Protein AF-A0A7J6LKM2-F1 (afdb_monomer_lite)

Sequence (154 aa):
MSSSTIALQKDCAPTVEGSVKYAPLEIDLESGQGTPPQEVVLRGKEHPDNLNYRSVFELGQVTIRVPAPPLMAVAEAYGFIPWIVPATLTILMLTTRRAVYTYACAILLVTSFLNEAVFKRFFGQPRPPQSACEGPGMPSGHCITSGVLCNMGN

Structure (mmCIF, N/CA/C/O backbone):
data_AF-A0A7J6LKM2-F1
#
_entry.id   AF-A0A7J6LKM2-F1
#
loop_
_atom_site.group_PDB
_atom_site.id
_atom_site.type_symbol
_atom_site.label_atom_id
_atom_site.label_alt_id
_atom_site.label_comp_id
_atom_site.label_asym_id
_atom_site.label_entity_id
_atom_site.label_seq_id
_atom_site.pdbx_PDB_ins_code
_atom_site.Cartn_x
_atom_site.Cartn_y
_atom_site.Cartn_z
_atom_site.occupancy
_atom_site.B_iso_or_equiv
_atom_site.auth_seq_id
_atom_site.auth_comp_id
_atom_site.auth_asym_id
_atom_site.auth_atom_id
_atom_site.pdbx_PDB_model_num
ATOM 1 N N . MET A 1 1 ? 38.018 49.937 -24.143 1.00 41.59 1 MET A N 1
ATOM 2 C CA . MET A 1 1 ? 36.774 49.358 -23.591 1.00 41.59 1 MET A CA 1
ATOM 3 C C . MET A 1 1 ? 36.608 47.977 -24.204 1.00 41.59 1 MET A C 1
ATOM 5 O O . MET A 1 1 ? 36.181 47.880 -25.343 1.00 41.59 1 MET A O 1
ATOM 9 N N . SER A 1 2 ? 37.083 46.940 -23.510 1.00 39.34 2 SER A N 1
ATOM 10 C CA . SER A 1 2 ? 37.068 45.552 -23.988 1.00 39.34 2 SER A CA 1
ATOM 11 C C . SER A 1 2 ? 35.959 44.808 -23.246 1.00 39.34 2 SER A C 1
ATOM 13 O O . SER A 1 2 ? 35.995 44.750 -22.019 1.00 39.34 2 SER A O 1
ATOM 15 N N . SER A 1 3 ? 34.942 44.336 -23.972 1.00 44.41 3 SER A N 1
ATOM 16 C CA . SER A 1 3 ? 33.818 43.574 -23.415 1.00 44.41 3 SER A CA 1
ATOM 17 C C . SER A 1 3 ? 34.179 42.095 -23.344 1.00 44.41 3 SER A C 1
ATOM 19 O O . SER A 1 3 ? 34.294 41.431 -24.372 1.00 44.41 3 SER A O 1
ATOM 21 N N . SER A 1 4 ? 34.330 41.577 -22.128 1.00 46.22 4 SER A N 1
ATOM 22 C CA . SER A 1 4 ? 34.51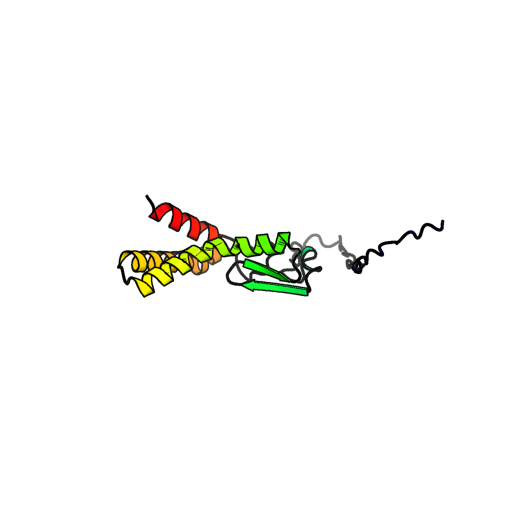6 40.150 -21.863 1.00 46.22 4 SER A CA 1
ATOM 23 C C . SER A 1 4 ? 33.154 39.459 -21.786 1.00 46.22 4 SER A C 1
ATOM 25 O O . SER A 1 4 ? 32.372 39.716 -20.874 1.00 46.22 4 SER A O 1
ATOM 27 N N . THR A 1 5 ? 32.871 38.581 -22.749 1.00 48.00 5 THR A N 1
ATOM 28 C CA . THR A 1 5 ? 31.687 37.709 -22.758 1.00 48.00 5 THR A CA 1
ATOM 29 C C . THR A 1 5 ? 32.025 36.416 -22.017 1.00 48.00 5 THR A C 1
ATOM 31 O O . THR A 1 5 ? 32.937 35.698 -22.420 1.00 48.00 5 THR A O 1
ATOM 34 N N . ILE A 1 6 ? 31.311 36.126 -20.928 1.00 47.53 6 ILE A N 1
ATOM 35 C CA . ILE A 1 6 ? 31.437 34.882 -20.158 1.00 47.53 6 ILE A CA 1
ATOM 36 C C . ILE A 1 6 ? 30.478 33.855 -20.767 1.00 47.53 6 ILE A C 1
ATOM 38 O O . ILE A 1 6 ? 29.261 34.008 -20.678 1.00 47.53 6 ILE A O 1
ATOM 42 N N . ALA A 1 7 ? 31.024 32.815 -21.396 1.00 41.22 7 ALA A N 1
ATOM 43 C CA . ALA A 1 7 ? 30.254 31.665 -21.851 1.00 41.22 7 ALA A CA 1
ATOM 44 C C . ALA A 1 7 ? 30.024 30.706 -20.671 1.00 41.22 7 ALA A C 1
ATOM 46 O O . ALA A 1 7 ? 30.967 30.136 -20.124 1.00 41.22 7 ALA A O 1
ATOM 47 N N . LEU A 1 8 ? 28.761 30.542 -20.271 1.00 41.62 8 LEU A N 1
ATOM 48 C CA . LEU A 1 8 ? 28.322 29.512 -19.331 1.00 41.62 8 LEU A CA 1
ATOM 49 C C . LEU A 1 8 ? 28.361 28.149 -20.031 1.00 41.62 8 LEU A C 1
ATOM 51 O O . LEU A 1 8 ? 27.491 27.821 -20.838 1.00 41.62 8 LEU A O 1
ATOM 55 N N . GLN A 1 9 ? 29.391 27.369 -19.716 1.00 38.34 9 GLN A N 1
ATOM 56 C CA . GLN A 1 9 ? 29.530 25.977 -20.117 1.00 38.34 9 GLN A CA 1
ATOM 57 C C . GLN A 1 9 ? 28.502 25.144 -19.341 1.00 38.34 9 GLN A C 1
ATOM 59 O O . GLN A 1 9 ? 28.618 24.914 -18.140 1.00 38.34 9 GLN A O 1
ATOM 64 N N . LYS A 1 10 ? 27.421 24.783 -20.030 1.00 44.44 10 LYS A N 1
ATOM 65 C CA . LYS A 1 10 ? 26.344 23.942 -19.516 1.00 44.44 10 LYS A CA 1
ATOM 66 C C . LYS A 1 10 ? 26.807 22.495 -19.674 1.00 44.44 10 LYS A C 1
ATOM 68 O O . LYS A 1 10 ? 26.688 21.940 -20.764 1.00 44.44 10 LYS A O 1
ATOM 73 N N . ASP A 1 11 ? 27.373 21.921 -18.617 1.00 35.91 11 ASP A N 1
ATOM 74 C CA . ASP A 1 11 ? 27.759 20.511 -18.598 1.00 35.91 11 ASP A CA 1
ATOM 75 C C . ASP A 1 11 ? 26.504 19.648 -18.782 1.00 35.91 11 ASP A C 1
ATOM 77 O O . ASP A 1 11 ? 25.663 19.493 -17.893 1.00 35.91 11 ASP A O 1
ATOM 81 N N . CYS A 1 12 ? 26.342 19.161 -20.010 1.00 40.12 12 CYS A N 1
ATOM 82 C CA . CYS A 1 12 ? 25.330 18.197 -20.390 1.00 40.12 12 CYS A CA 1
ATOM 83 C C . CYS A 1 12 ? 25.705 16.865 -19.735 1.00 40.12 12 CYS A C 1
ATOM 85 O O . CYS A 1 12 ? 26.820 16.374 -19.912 1.00 40.12 12 CYS A O 1
ATOM 87 N N . ALA A 1 13 ? 24.779 16.298 -18.962 1.00 44.28 13 ALA A N 1
ATOM 88 C CA . ALA A 1 13 ? 24.904 14.940 -18.456 1.00 44.28 13 ALA A CA 1
ATOM 89 C C . ALA A 1 13 ? 25.209 13.977 -19.622 1.00 44.28 13 ALA A C 1
ATOM 91 O O . ALA A 1 13 ? 24.689 14.185 -20.721 1.00 44.28 13 ALA A O 1
ATOM 92 N N . PRO A 1 14 ? 26.031 12.935 -19.414 1.00 40.12 14 PRO A N 1
ATOM 93 C CA . PRO A 1 14 ? 26.341 11.985 -20.468 1.00 40.12 14 PRO A CA 1
ATOM 94 C C . PRO A 1 14 ? 25.057 11.273 -20.899 1.00 40.12 14 PRO A C 1
ATOM 96 O O . PRO A 1 14 ? 24.496 10.468 -20.154 1.00 40.12 14 PRO A O 1
ATOM 99 N N . THR A 1 15 ? 24.592 11.576 -22.110 1.00 40.78 15 THR A N 1
ATOM 100 C CA . THR A 1 15 ? 23.626 10.754 -22.834 1.00 40.78 15 THR A CA 1
ATOM 101 C C . THR A 1 15 ? 24.290 9.402 -23.055 1.00 40.78 15 THR A C 1
ATOM 103 O O . THR A 1 15 ? 25.153 9.251 -23.917 1.00 40.78 15 THR A O 1
ATOM 106 N N . VAL A 1 16 ? 23.953 8.423 -22.218 1.00 46.09 16 VAL A N 1
ATOM 107 C CA . VAL A 1 16 ? 24.344 7.033 -22.433 1.00 46.09 16 VAL A CA 1
ATOM 108 C C . VAL A 1 16 ? 23.541 6.551 -23.638 1.00 46.09 16 VAL A C 1
ATOM 110 O O . VAL A 1 16 ? 22.401 6.116 -23.500 1.00 46.09 16 VAL A O 1
ATOM 113 N N . GLU A 1 17 ? 24.122 6.662 -24.835 1.00 39.09 17 GLU A N 1
ATOM 114 C CA . GLU A 1 17 ? 23.659 5.975 -26.046 1.00 39.09 17 GLU A CA 1
ATOM 115 C C . GLU A 1 17 ? 23.899 4.466 -25.888 1.00 39.09 17 GLU A C 1
ATOM 117 O O . GLU A 1 17 ? 24.733 3.841 -26.542 1.00 39.09 17 GLU A O 1
ATOM 122 N N . GLY A 1 18 ? 23.165 3.852 -24.963 1.00 44.25 18 GLY A N 1
ATOM 123 C CA . GLY A 1 18 ? 22.985 2.415 -24.936 1.00 44.25 18 GLY A CA 1
ATOM 124 C C . GLY A 1 18 ? 22.070 2.051 -26.093 1.00 44.25 18 GLY A C 1
ATOM 125 O O . GLY A 1 18 ? 20.855 2.006 -25.922 1.00 44.25 18 GLY A O 1
ATOM 126 N N . SER A 1 19 ? 22.637 1.822 -27.279 1.00 34.34 19 SER A N 1
ATOM 127 C CA . SER A 1 19 ? 21.911 1.125 -28.339 1.00 34.34 19 SER A CA 1
ATOM 128 C C . SER A 1 19 ? 21.496 -0.240 -27.788 1.00 34.34 19 SER A C 1
ATOM 130 O O . SER A 1 19 ? 22.308 -1.151 -27.617 1.00 34.34 19 SER A O 1
ATOM 132 N N . VAL A 1 20 ? 20.224 -0.361 -27.418 1.00 44.72 20 VAL A N 1
ATOM 133 C CA . VAL A 1 20 ? 19.628 -1.651 -27.099 1.00 44.72 20 VAL A CA 1
ATOM 134 C C . VAL A 1 20 ? 19.656 -2.427 -28.408 1.00 44.72 20 VAL A C 1
ATOM 136 O O . VAL A 1 20 ? 18.876 -2.162 -29.322 1.00 44.72 20 VAL A O 1
ATOM 139 N N . LYS A 1 21 ? 20.618 -3.345 -28.535 1.00 32.28 21 LYS A N 1
ATOM 140 C CA . LYS A 1 21 ? 20.575 -4.387 -29.556 1.00 32.28 21 LYS A CA 1
ATOM 141 C C . LYS A 1 21 ? 19.349 -5.231 -29.242 1.00 32.28 21 LYS A C 1
ATOM 143 O O . LYS A 1 21 ? 19.418 -6.145 -28.426 1.00 32.28 21 LYS A O 1
ATOM 148 N N . TYR A 1 22 ? 18.226 -4.899 -29.866 1.00 39.38 22 TYR A N 1
ATOM 149 C CA . TYR A 1 22 ? 17.135 -5.844 -30.007 1.00 39.38 22 TYR A CA 1
ATOM 150 C C . TYR A 1 22 ? 17.735 -7.049 -30.727 1.00 39.38 22 TYR A C 1
ATOM 152 O O . TYR A 1 22 ? 18.221 -6.916 -31.854 1.00 39.38 22 TYR A O 1
ATOM 160 N N . ALA A 1 23 ? 17.798 -8.197 -30.050 1.00 37.22 23 ALA A N 1
ATOM 161 C CA . ALA A 1 23 ? 18.030 -9.442 -30.758 1.00 37.22 23 ALA A CA 1
ATOM 162 C C . ALA A 1 23 ? 16.958 -9.502 -31.860 1.00 37.22 23 ALA A C 1
ATOM 164 O O . ALA A 1 23 ? 15.787 -9.252 -31.546 1.00 37.22 23 ALA A O 1
ATOM 165 N N . PRO A 1 24 ? 17.329 -9.710 -33.135 1.00 33.84 24 PRO A N 1
ATOM 166 C CA . PRO A 1 24 ? 16.337 -9.868 -34.181 1.00 33.84 24 PRO A CA 1
ATOM 167 C C . PRO A 1 24 ? 15.406 -10.993 -33.738 1.00 33.84 24 PRO A C 1
ATOM 169 O O . PRO A 1 24 ? 15.850 -12.100 -33.445 1.00 33.84 24 PRO A O 1
ATOM 172 N N . LEU A 1 25 ? 14.127 -10.658 -33.597 1.00 47.31 25 LEU A N 1
ATOM 173 C CA . LEU A 1 25 ? 13.071 -11.628 -33.378 1.00 47.31 25 LEU A CA 1
ATOM 174 C C . LEU A 1 25 ? 13.009 -12.433 -34.679 1.00 47.31 25 LEU A C 1
ATOM 176 O O . LEU A 1 25 ? 12.382 -12.008 -35.648 1.00 47.31 25 LEU A O 1
ATOM 180 N N . GLU A 1 26 ? 13.755 -13.535 -34.738 1.00 39.66 26 GLU A N 1
ATOM 181 C CA . GLU A 1 26 ? 13.579 -14.559 -35.760 1.00 39.66 26 GLU A CA 1
ATOM 182 C C . GLU A 1 26 ? 12.198 -15.163 -35.510 1.00 39.66 26 GLU A C 1
ATOM 184 O O . GLU A 1 26 ? 11.995 -16.037 -34.671 1.00 39.66 26 GLU A O 1
ATOM 189 N N . ILE A 1 27 ? 11.197 -14.568 -36.155 1.00 47.91 27 ILE A N 1
ATOM 190 C CA . ILE A 1 27 ? 9.851 -15.112 -36.199 1.00 47.91 27 ILE A CA 1
ATOM 191 C C . ILE A 1 27 ? 9.919 -16.253 -37.209 1.00 47.91 27 ILE A C 1
ATOM 193 O O . ILE A 1 27 ? 9.768 -16.034 -38.412 1.00 47.91 27 ILE A O 1
ATOM 197 N N . ASP A 1 28 ? 10.170 -17.464 -36.715 1.00 43.16 28 ASP A N 1
ATOM 198 C CA . ASP A 1 28 ? 9.989 -18.695 -37.480 1.00 43.16 28 ASP A CA 1
ATOM 199 C C . ASP A 1 28 ? 8.501 -18.831 -37.843 1.00 43.16 28 ASP A C 1
ATOM 201 O O . ASP A 1 28 ? 7.678 -19.356 -37.091 1.00 43.16 28 ASP A O 1
ATOM 205 N N . LEU A 1 29 ? 8.143 -18.311 -39.018 1.00 53.38 29 LEU A N 1
ATOM 206 C CA . LEU A 1 29 ? 6.788 -18.283 -39.580 1.00 53.38 29 LEU A CA 1
ATOM 207 C C . LEU A 1 29 ? 6.242 -19.673 -39.974 1.00 53.38 29 LEU A C 1
ATOM 209 O O . LEU A 1 29 ? 5.120 -19.758 -40.470 1.00 53.38 29 LEU A O 1
ATOM 213 N N . GLU A 1 30 ? 6.989 -20.760 -39.755 1.00 51.19 30 GLU A N 1
ATOM 214 C CA . GLU A 1 30 ? 6.678 -22.090 -40.308 1.00 51.19 30 GLU A CA 1
ATOM 215 C C . GLU A 1 30 ? 6.139 -23.140 -39.319 1.00 51.19 30 GLU A C 1
ATOM 217 O O . GLU A 1 30 ? 5.960 -24.293 -39.705 1.00 51.19 30 GLU A O 1
ATOM 222 N N . SER A 1 31 ? 5.781 -22.798 -38.076 1.00 47.50 31 SER A N 1
ATOM 223 C CA . SER A 1 31 ? 5.081 -23.764 -37.205 1.00 47.50 31 SER A CA 1
ATOM 224 C C . SER A 1 31 ? 3.696 -23.274 -36.783 1.00 47.50 31 SER A C 1
ATOM 226 O O . SER A 1 31 ? 3.507 -22.540 -35.815 1.00 47.50 31 SER A O 1
ATOM 228 N N . GLY A 1 32 ? 2.680 -23.724 -37.524 1.00 50.66 32 GLY A N 1
ATOM 229 C CA . GLY A 1 32 ? 1.251 -23.511 -37.259 1.00 50.66 32 GLY A CA 1
ATOM 230 C C . GLY A 1 32 ? 0.716 -24.214 -36.004 1.00 50.66 32 GLY A C 1
ATOM 231 O O . GLY A 1 32 ? -0.421 -24.679 -35.998 1.00 50.66 32 GLY A O 1
ATOM 232 N N . GLN A 1 33 ? 1.525 -24.321 -34.950 1.00 51.22 33 GLN A N 1
ATOM 233 C CA . GLN A 1 33 ? 1.128 -24.881 -33.661 1.00 51.22 33 GLN A CA 1
ATOM 234 C C . GLN A 1 33 ? 2.033 -24.370 -32.527 1.00 51.22 33 GLN A C 1
ATOM 236 O O . GLN A 1 33 ? 2.439 -25.115 -31.641 1.00 51.22 33 GLN A O 1
ATOM 241 N N . GLY A 1 34 ? 2.375 -23.081 -32.562 1.00 45.12 34 GLY A N 1
ATOM 242 C CA . GLY A 1 34 ? 3.079 -22.422 -31.470 1.00 45.12 34 GLY A CA 1
ATOM 243 C C . GLY A 1 34 ? 2.119 -22.113 -30.328 1.00 45.12 34 GLY A C 1
ATOM 244 O O . GLY A 1 34 ? 1.167 -21.349 -30.494 1.00 45.12 34 GLY A O 1
ATOM 245 N N . THR A 1 35 ? 2.382 -22.666 -29.144 1.00 54.41 35 THR A N 1
ATOM 246 C CA . THR A 1 35 ? 2.005 -22.005 -27.886 1.00 54.41 35 THR A CA 1
ATOM 247 C C . THR A 1 35 ? 2.285 -20.507 -28.018 1.00 54.41 35 THR A C 1
ATOM 249 O O . THR A 1 35 ? 3.353 -20.174 -28.543 1.00 54.41 35 THR A O 1
ATOM 252 N N . PRO A 1 36 ? 1.370 -19.613 -27.586 1.00 49.16 36 PRO A N 1
ATOM 253 C CA . PRO A 1 36 ? 1.591 -18.177 -27.705 1.00 49.16 36 PRO A CA 1
ATOM 254 C C . PRO A 1 36 ? 2.984 -17.868 -27.152 1.00 49.16 36 PRO A C 1
ATOM 256 O O . PRO A 1 36 ? 3.311 -18.411 -26.087 1.00 49.16 36 PRO A O 1
ATOM 259 N N . PRO A 1 37 ? 3.820 -17.102 -27.881 1.00 50.88 37 PRO A N 1
ATOM 260 C CA . PRO A 1 37 ? 5.162 -16.781 -27.424 1.00 50.88 37 PRO A CA 1
ATOM 261 C C . PRO A 1 37 ? 5.021 -16.280 -25.996 1.00 50.88 37 PRO A C 1
ATOM 263 O O . PRO A 1 37 ? 4.262 -15.341 -25.751 1.00 50.88 37 PRO A O 1
ATOM 266 N N . GLN A 1 38 ? 5.648 -16.979 -25.043 1.00 47.69 38 GLN A N 1
ATOM 267 C CA . GLN A 1 38 ? 5.711 -16.475 -23.683 1.00 47.69 38 GLN A CA 1
ATOM 268 C C . GLN A 1 38 ? 6.450 -15.151 -23.789 1.00 47.69 38 GLN A C 1
ATOM 270 O O . GLN A 1 38 ? 7.668 -15.123 -23.956 1.00 47.69 38 GLN A O 1
ATOM 275 N N . GLU A 1 39 ? 5.688 -14.063 -23.786 1.00 51.00 39 GLU A N 1
ATOM 276 C CA . GLU A 1 39 ? 6.217 -12.724 -23.669 1.00 51.00 39 GLU A CA 1
ATOM 277 C C . GLU A 1 39 ? 7.057 -12.748 -22.398 1.00 51.00 39 GLU A C 1
ATOM 279 O O . GLU A 1 39 ? 6.536 -12.941 -21.296 1.00 51.00 39 GLU A O 1
ATOM 284 N N . VAL A 1 40 ? 8.378 -12.684 -22.559 1.00 58.66 40 VAL A N 1
ATOM 285 C CA . VAL A 1 40 ? 9.288 -12.562 -21.430 1.00 58.66 40 VAL A CA 1
ATOM 286 C C . VAL A 1 40 ? 9.011 -11.178 -20.865 1.00 58.66 40 VAL A C 1
ATOM 288 O O . VAL A 1 40 ? 9.562 -10.180 -21.321 1.00 58.66 40 VAL A O 1
ATOM 291 N N . VAL A 1 41 ? 8.062 -11.110 -19.932 1.00 60.66 41 VAL A N 1
ATOM 292 C CA . VAL A 1 41 ? 7.689 -9.881 -19.243 1.00 60.66 41 VAL A CA 1
ATOM 293 C C . VAL A 1 41 ? 8.857 -9.525 -18.332 1.00 60.66 41 VAL A C 1
ATOM 295 O O . VAL A 1 41 ? 8.906 -9.937 -17.172 1.00 60.66 41 VAL A O 1
ATOM 298 N N . LEU A 1 42 ? 9.819 -8.791 -18.890 1.00 60.34 42 LEU A N 1
ATOM 299 C CA . LEU A 1 42 ? 10.953 -8.233 -18.165 1.00 60.34 42 LEU A CA 1
ATOM 300 C C . LEU A 1 42 ? 10.397 -7.335 -17.056 1.00 60.34 42 LEU A C 1
ATOM 302 O O . LEU A 1 42 ? 9.728 -6.333 -17.321 1.00 60.34 42 LEU A O 1
ATOM 306 N N . ARG A 1 43 ? 10.611 -7.734 -15.802 1.00 60.50 43 ARG A N 1
ATOM 307 C CA . ARG A 1 43 ? 10.059 -7.060 -14.622 1.00 60.50 43 ARG A CA 1
ATOM 308 C C . ARG A 1 43 ? 11.147 -6.296 -13.883 1.00 60.50 43 ARG A C 1
ATOM 310 O O . ARG A 1 43 ? 12.320 -6.664 -13.894 1.00 60.50 43 ARG A O 1
ATOM 317 N N . GLY A 1 44 ? 10.750 -5.227 -13.197 1.00 68.06 44 GLY A N 1
ATOM 318 C CA . GLY A 1 44 ? 11.671 -4.472 -12.350 1.00 68.06 44 GLY A CA 1
ATOM 319 C C . GLY A 1 44 ? 12.816 -3.861 -13.162 1.00 68.06 44 GLY A C 1
ATOM 320 O O . GLY A 1 44 ? 12.569 -3.144 -14.130 1.00 68.06 44 GLY A O 1
ATOM 321 N N . LYS A 1 45 ? 14.068 -4.115 -12.765 1.00 61.09 45 LYS A N 1
ATOM 322 C CA . LYS A 1 45 ? 15.259 -3.478 -13.362 1.00 61.09 45 LYS A CA 1
ATOM 323 C C . LYS A 1 45 ? 15.460 -3.814 -14.847 1.00 61.09 45 LYS A C 1
ATOM 325 O O . LYS A 1 45 ? 16.117 -3.060 -15.554 1.00 61.09 45 LYS A O 1
ATOM 330 N N . GLU A 1 46 ? 14.891 -4.923 -15.304 1.00 69.25 46 GLU A N 1
ATOM 331 C CA . GLU A 1 46 ? 15.030 -5.404 -16.680 1.00 69.25 46 GLU A CA 1
ATOM 332 C C . GLU A 1 46 ? 14.059 -4.717 -17.652 1.00 69.25 46 GLU A C 1
ATOM 334 O O . GLU A 1 46 ? 14.232 -4.812 -18.865 1.00 69.25 46 GLU A O 1
ATOM 339 N N . HIS A 1 47 ? 13.050 -4.001 -17.141 1.00 73.75 47 HIS A N 1
ATOM 340 C CA . HIS A 1 47 ? 12.095 -3.285 -17.983 1.00 73.75 47 HIS A CA 1
ATOM 341 C C . HIS A 1 47 ? 12.768 -2.091 -18.687 1.00 73.75 47 HIS A C 1
ATOM 343 O O . HIS A 1 47 ? 13.480 -1.338 -18.014 1.00 73.75 47 HIS A O 1
ATOM 349 N N . PRO A 1 48 ? 12.508 -1.833 -19.987 1.00 74.38 48 PRO A N 1
ATOM 350 C CA . PRO A 1 48 ? 13.129 -0.733 -20.736 1.00 74.38 48 PRO A CA 1
ATOM 351 C C . PRO A 1 48 ? 12.965 0.633 -20.053 1.00 74.38 48 PRO A C 1
ATOM 353 O O . PRO A 1 48 ? 13.928 1.389 -19.935 1.00 74.38 48 PRO A O 1
ATOM 356 N N . ASP A 1 49 ? 11.781 0.910 -19.498 1.00 75.44 49 ASP A N 1
ATOM 357 C CA . ASP A 1 49 ? 11.505 2.154 -18.757 1.00 75.44 49 ASP A CA 1
ATOM 358 C C . ASP A 1 49 ? 12.344 2.311 -17.474 1.00 75.44 49 ASP A C 1
ATOM 360 O O . ASP A 1 49 ? 12.506 3.421 -16.967 1.00 75.44 49 ASP A O 1
ATOM 364 N N . ASN A 1 50 ? 12.875 1.210 -16.931 1.00 75.19 50 ASN A N 1
ATOM 365 C CA . ASN A 1 50 ? 13.655 1.205 -15.699 1.00 75.19 50 ASN A CA 1
ATOM 366 C C . ASN A 1 50 ? 15.180 1.218 -15.936 1.00 75.19 50 ASN A C 1
ATOM 368 O O . ASN A 1 50 ? 15.939 1.333 -14.972 1.00 75.19 50 ASN A O 1
ATOM 372 N N . LEU A 1 51 ? 15.640 1.161 -17.193 1.00 71.31 51 LEU A N 1
ATOM 373 C CA . LEU A 1 51 ? 17.069 1.095 -17.542 1.00 71.31 51 LEU A CA 1
ATOM 374 C C . LEU A 1 51 ? 17.863 2.338 -17.115 1.00 71.31 51 LEU A C 1
ATOM 376 O O . LEU A 1 51 ? 19.062 2.249 -16.857 1.00 71.31 51 LEU A O 1
ATOM 380 N N . ASN A 1 52 ? 17.196 3.488 -16.994 1.00 79.19 52 ASN A N 1
ATOM 381 C CA . ASN A 1 52 ? 17.817 4.739 -16.548 1.00 79.19 52 ASN A CA 1
ATOM 382 C C . ASN A 1 52 ? 18.058 4.800 -15.028 1.00 79.19 52 ASN A C 1
ATOM 384 O O . ASN A 1 52 ? 18.685 5.745 -14.545 1.00 79.19 52 ASN A O 1
ATOM 388 N N . TYR A 1 53 ? 17.584 3.814 -14.260 1.00 78.12 53 TYR A N 1
ATOM 389 C CA . TYR A 1 53 ? 17.770 3.773 -12.812 1.00 78.12 53 TYR A CA 1
ATOM 390 C C . TYR A 1 53 ? 18.900 2.819 -12.424 1.00 78.12 53 TYR A C 1
ATOM 392 O O . TYR A 1 53 ? 18.979 1.667 -12.852 1.00 78.12 53 TYR A O 1
ATOM 400 N N . ARG A 1 54 ? 19.770 3.284 -11.526 1.00 82.75 54 ARG A N 1
ATOM 401 C CA . ARG A 1 54 ? 20.849 2.481 -10.939 1.00 82.75 54 ARG A CA 1
ATOM 402 C C . ARG A 1 54 ? 20.291 1.311 -10.130 1.00 82.75 54 ARG A C 1
ATOM 404 O O . ARG A 1 54 ? 20.827 0.199 -10.189 1.00 82.75 54 ARG A O 1
ATOM 411 N N . SER A 1 55 ? 19.237 1.566 -9.363 1.00 81.75 55 SER A N 1
ATOM 412 C CA . SER A 1 55 ? 18.573 0.576 -8.520 1.00 81.75 55 SER A CA 1
ATOM 413 C C . SER A 1 55 ? 17.082 0.861 -8.428 1.00 81.75 55 SER A C 1
ATOM 415 O O . SER A 1 55 ? 16.672 2.011 -8.273 1.00 81.75 55 SER A O 1
ATOM 417 N N . VAL A 1 56 ? 16.296 -0.208 -8.470 1.00 85.12 56 VAL A N 1
ATOM 418 C CA . VAL A 1 56 ? 14.853 -0.195 -8.253 1.00 85.12 56 VAL A CA 1
ATOM 419 C C . VAL A 1 56 ? 14.581 -1.205 -7.145 1.00 85.12 56 VAL A C 1
ATOM 421 O O . VAL A 1 56 ? 15.026 -2.346 -7.248 1.00 85.12 56 VAL A O 1
ATOM 424 N N . PHE A 1 57 ? 13.916 -0.783 -6.078 1.00 87.12 57 PHE A N 1
ATOM 425 C CA . PHE A 1 57 ? 13.536 -1.660 -4.972 1.00 87.12 57 PHE A CA 1
ATOM 426 C C . PHE A 1 57 ? 12.122 -1.333 -4.508 1.00 87.12 57 PHE A C 1
ATOM 428 O O . PHE A 1 57 ? 11.552 -0.306 -4.880 1.00 87.12 57 PHE A O 1
ATOM 435 N N . GLU A 1 58 ? 11.536 -2.216 -3.711 1.00 87.31 58 GLU A N 1
ATOM 436 C CA . GLU A 1 58 ? 10.226 -1.995 -3.116 1.00 87.31 58 GLU A CA 1
ATOM 437 C C . GLU A 1 58 ? 10.320 -1.801 -1.604 1.00 87.31 58 GLU A C 1
ATOM 439 O O . GLU A 1 58 ? 11.150 -2.404 -0.924 1.00 87.31 58 GLU A O 1
ATOM 444 N N . LEU A 1 59 ? 9.444 -0.950 -1.075 1.00 87.06 59 LEU A N 1
ATOM 445 C CA . LEU A 1 59 ? 9.215 -0.815 0.354 1.00 87.06 59 LEU A CA 1
ATOM 446 C C . LEU A 1 59 ? 7.707 -0.869 0.610 1.00 87.06 59 LEU A C 1
ATOM 448 O O . LEU A 1 59 ? 6.954 0.036 0.240 1.00 87.06 59 LEU A O 1
ATOM 452 N N . GLY A 1 60 ? 7.255 -1.968 1.217 1.00 82.88 60 GLY A N 1
ATOM 453 C CA . GLY A 1 60 ? 5.833 -2.245 1.419 1.00 82.88 60 GLY A CA 1
ATOM 454 C C . GLY A 1 60 ? 5.112 -2.514 0.095 1.00 82.88 60 GLY A C 1
ATOM 455 O O . GLY A 1 60 ? 5.123 -3.632 -0.399 1.00 82.88 60 GLY A O 1
ATOM 456 N N . GLN A 1 61 ? 4.453 -1.496 -0.468 1.00 82.31 61 GLN A N 1
ATOM 457 C CA . GLN A 1 61 ? 3.823 -1.564 -1.801 1.00 82.31 61 GLN A CA 1
ATOM 458 C C . GLN A 1 61 ? 4.237 -0.398 -2.714 1.00 82.31 61 GLN A C 1
ATOM 460 O O . GLN A 1 61 ? 3.635 -0.206 -3.772 1.00 82.31 61 GLN A O 1
ATOM 465 N N . VAL A 1 62 ? 5.242 0.385 -2.308 1.00 87.00 62 VAL A N 1
ATOM 466 C CA . VAL A 1 62 ? 5.764 1.520 -3.073 1.00 87.00 62 VAL A CA 1
ATOM 467 C C . VAL A 1 62 ? 7.070 1.099 -3.741 1.00 87.00 62 VAL A C 1
ATOM 469 O O . VAL A 1 62 ? 7.975 0.584 -3.088 1.00 87.00 62 VAL A O 1
ATOM 472 N N . THR A 1 63 ? 7.164 1.304 -5.053 1.00 88.56 63 THR A N 1
ATOM 473 C CA . THR A 1 63 ? 8.407 1.122 -5.812 1.00 88.56 63 THR A CA 1
ATOM 474 C C . THR A 1 63 ? 9.242 2.396 -5.710 1.00 88.56 63 THR A C 1
ATOM 476 O O . THR A 1 63 ? 8.751 3.465 -6.059 1.00 88.56 63 THR A O 1
ATOM 479 N N . ILE A 1 64 ? 10.488 2.269 -5.257 1.00 89.06 64 ILE A N 1
ATOM 480 C CA . ILE A 1 64 ? 11.452 3.365 -5.144 1.00 89.06 64 ILE A CA 1
ATOM 481 C C . ILE A 1 64 ? 12.490 3.218 -6.255 1.00 89.06 64 ILE A C 1
ATOM 483 O O . ILE A 1 64 ? 13.094 2.149 -6.419 1.00 89.06 64 ILE A O 1
ATOM 487 N N . ARG A 1 65 ? 12.711 4.294 -7.016 1.00 88.00 65 ARG A N 1
ATOM 488 C CA . ARG A 1 65 ? 13.670 4.324 -8.125 1.00 88.00 65 ARG A CA 1
ATOM 489 C C . ARG A 1 65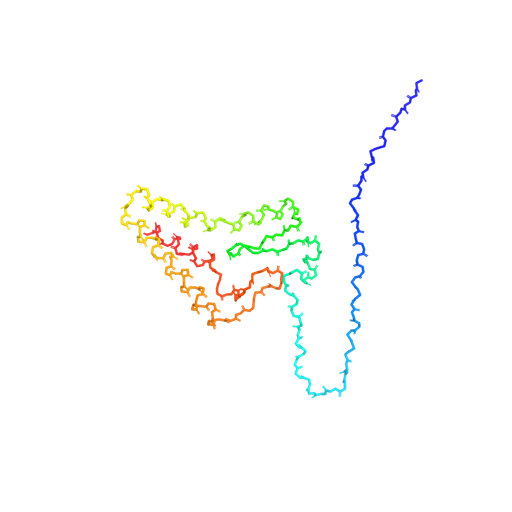 ? 14.821 5.269 -7.806 1.00 88.00 65 ARG A C 1
ATOM 491 O O . ARG A 1 65 ? 14.624 6.411 -7.408 1.00 88.00 65 ARG A O 1
ATOM 498 N N . VAL A 1 66 ? 16.057 4.815 -8.000 1.00 87.62 66 VAL A N 1
ATOM 499 C CA . VAL A 1 66 ? 17.255 5.621 -7.719 1.00 87.62 66 VAL A CA 1
ATOM 500 C C . VAL A 1 66 ? 18.206 5.580 -8.916 1.00 87.62 66 VAL A C 1
ATOM 502 O O . VAL A 1 66 ? 18.577 4.483 -9.332 1.00 87.62 66 VAL A O 1
ATOM 505 N N . PRO A 1 67 ? 18.671 6.728 -9.449 1.00 89.19 67 PRO A N 1
ATOM 506 C CA . PRO A 1 67 ? 18.290 8.097 -9.082 1.00 89.19 67 PRO A CA 1
ATOM 507 C C . PRO A 1 67 ? 16.950 8.515 -9.714 1.00 89.19 67 PRO A C 1
ATOM 509 O O . PRO A 1 67 ? 16.791 8.443 -10.929 1.00 89.19 67 PRO A O 1
ATOM 512 N N . ALA A 1 68 ? 15.995 8.989 -8.910 1.00 86.69 68 ALA A N 1
ATOM 513 C CA . ALA A 1 68 ? 14.755 9.575 -9.417 1.00 86.69 68 ALA A CA 1
ATOM 514 C C . ALA A 1 68 ? 14.918 11.084 -9.680 1.00 86.69 68 ALA A C 1
ATOM 516 O O . ALA A 1 68 ? 15.502 11.788 -8.849 1.00 86.69 68 ALA A O 1
ATOM 517 N N . PRO A 1 69 ? 14.375 11.623 -10.791 1.00 90.50 69 PRO A N 1
ATOM 518 C CA . PRO A 1 69 ? 14.228 13.068 -10.941 1.00 90.50 69 PRO A CA 1
ATOM 519 C C . PRO A 1 69 ? 13.317 13.619 -9.827 1.00 90.50 69 PRO A C 1
ATOM 521 O O . PRO A 1 69 ? 12.449 12.894 -9.334 1.00 90.50 69 PRO A O 1
ATOM 524 N N . PRO A 1 70 ? 13.452 14.902 -9.443 1.00 90.25 70 PRO A N 1
ATOM 525 C CA . PRO A 1 70 ? 12.790 15.456 -8.258 1.00 90.25 70 PRO A CA 1
ATOM 526 C C . PRO A 1 70 ? 11.264 15.28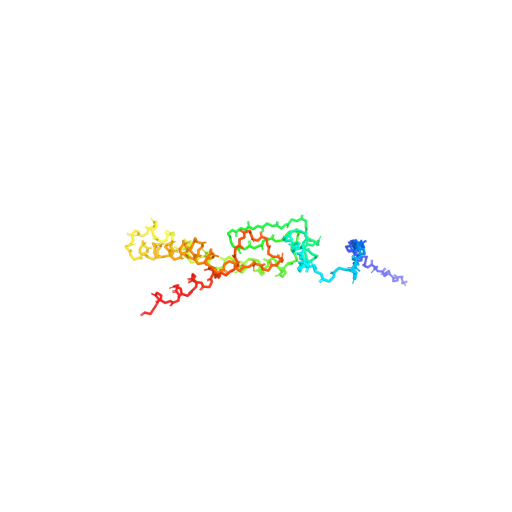8 -8.277 1.00 90.25 70 PRO A C 1
ATOM 528 O O . PRO A 1 70 ? 10.666 14.986 -7.250 1.00 90.25 70 PRO A O 1
ATOM 531 N N . LEU A 1 71 ? 10.633 15.401 -9.450 1.00 91.50 71 LEU A N 1
ATOM 532 C CA . LEU A 1 71 ? 9.192 15.186 -9.601 1.00 91.50 71 LEU A CA 1
ATOM 533 C C . LEU A 1 71 ? 8.775 13.732 -9.313 1.00 91.50 71 LEU A C 1
ATOM 535 O O . LEU A 1 71 ? 7.751 13.501 -8.674 1.00 91.50 71 LEU A O 1
ATOM 539 N N . MET A 1 72 ? 9.577 12.755 -9.749 1.00 86.88 72 MET A N 1
ATOM 540 C CA . MET A 1 72 ? 9.308 11.338 -9.486 1.00 86.88 72 MET A CA 1
ATOM 541 C C . MET A 1 72 ? 9.555 10.987 -8.023 1.00 86.88 72 MET A C 1
ATOM 543 O O . MET A 1 72 ? 8.749 10.274 -7.441 1.00 86.88 72 MET A O 1
ATOM 547 N N . ALA A 1 73 ? 10.596 11.545 -7.401 1.00 88.56 73 ALA A N 1
ATOM 548 C CA . ALA A 1 73 ? 10.847 11.351 -5.973 1.00 88.56 73 ALA A CA 1
ATOM 549 C C . ALA A 1 73 ? 9.666 11.843 -5.115 1.00 88.56 73 ALA A C 1
ATOM 551 O O . ALA A 1 73 ? 9.267 11.185 -4.156 1.00 88.56 73 ALA A O 1
ATOM 552 N N . VAL A 1 74 ? 9.060 12.974 -5.494 1.00 92.69 74 VAL A N 1
ATOM 553 C CA . VAL A 1 74 ? 7.841 13.478 -4.850 1.00 92.69 74 VAL A CA 1
ATOM 554 C C . VAL A 1 74 ? 6.673 12.510 -5.061 1.00 92.69 74 VAL A C 1
ATOM 556 O O . VAL A 1 74 ? 5.997 12.167 -4.095 1.00 92.69 74 VAL A O 1
ATOM 559 N N . ALA A 1 75 ? 6.455 12.018 -6.284 1.00 89.06 75 ALA A N 1
ATOM 560 C CA . ALA A 1 75 ? 5.405 11.035 -6.564 1.00 89.06 75 ALA A CA 1
ATOM 561 C C . ALA A 1 75 ? 5.585 9.724 -5.770 1.00 89.06 75 ALA A C 1
ATOM 563 O O . ALA A 1 75 ? 4.614 9.184 -5.239 1.00 89.06 75 ALA A O 1
ATOM 564 N N . GLU A 1 76 ? 6.821 9.242 -5.627 1.00 90.19 76 GLU A N 1
ATOM 565 C CA . GLU A 1 76 ? 7.156 8.083 -4.792 1.00 90.19 76 GLU A CA 1
ATOM 566 C C . GLU A 1 76 ? 6.862 8.361 -3.310 1.00 90.19 76 GLU A C 1
ATOM 568 O O . GLU A 1 76 ? 6.260 7.523 -2.637 1.00 90.19 76 GLU A O 1
ATOM 573 N N . ALA A 1 77 ? 7.176 9.564 -2.814 1.00 90.94 77 ALA A N 1
ATOM 574 C CA . ALA A 1 77 ? 6.835 9.984 -1.453 1.00 90.94 77 ALA A CA 1
ATOM 575 C C . ALA A 1 77 ? 5.312 10.030 -1.214 1.00 90.94 77 ALA A C 1
ATOM 577 O O . ALA A 1 77 ? 4.841 9.593 -0.161 1.00 90.94 77 ALA A O 1
ATOM 578 N N . TYR A 1 78 ? 4.524 10.481 -2.199 1.00 90.44 78 TYR A N 1
ATOM 579 C CA . TYR A 1 78 ? 3.054 10.447 -2.138 1.00 90.44 78 TYR A CA 1
ATOM 580 C C . TYR A 1 78 ? 2.500 9.022 -1.988 1.00 90.44 78 TYR A C 1
ATOM 582 O O . TYR A 1 78 ? 1.472 8.830 -1.334 1.00 90.44 78 TYR A O 1
ATOM 590 N N . GLY A 1 79 ? 3.204 8.014 -2.513 1.00 85.62 79 GLY A N 1
ATOM 591 C CA . GLY A 1 79 ? 2.864 6.601 -2.331 1.00 85.62 79 GLY A CA 1
ATOM 592 C C . GLY A 1 79 ? 2.849 6.152 -0.865 1.00 85.62 79 GLY A C 1
ATOM 593 O O . GLY A 1 79 ? 2.161 5.192 -0.530 1.00 85.62 79 GLY A O 1
ATOM 594 N N . PHE A 1 80 ? 3.536 6.864 0.033 1.00 89.38 80 PHE A N 1
ATOM 595 C CA . PHE A 1 80 ? 3.563 6.539 1.460 1.00 89.38 80 PHE A CA 1
ATOM 596 C C . PHE A 1 80 ? 2.391 7.118 2.263 1.00 89.38 80 PHE A C 1
ATOM 598 O O . PHE A 1 80 ? 2.215 6.743 3.422 1.00 89.38 80 PHE A O 1
ATOM 605 N N . ILE A 1 81 ? 1.555 7.989 1.683 1.00 88.38 81 ILE A N 1
ATOM 606 C CA . ILE A 1 81 ? 0.435 8.617 2.410 1.00 88.38 81 ILE A CA 1
ATOM 607 C C . ILE A 1 81 ? -0.500 7.585 3.059 1.00 88.38 81 ILE A C 1
ATOM 609 O O . ILE A 1 81 ? -0.824 7.753 4.238 1.00 88.38 81 ILE A O 1
ATOM 613 N N . PRO A 1 82 ? -0.896 6.486 2.387 1.00 84.88 82 PRO A N 1
ATOM 614 C CA . PRO A 1 82 ? -1.772 5.492 3.008 1.00 84.88 82 PRO A CA 1
ATOM 615 C C . PRO A 1 82 ? -1.152 4.757 4.201 1.00 84.88 82 PRO A C 1
ATOM 617 O O . PRO A 1 82 ? -1.890 4.165 4.982 1.00 84.88 82 PRO A O 1
ATOM 620 N N . TRP A 1 83 ? 0.170 4.837 4.397 1.00 85.50 83 TRP A N 1
ATOM 621 C CA . TRP A 1 83 ? 0.864 4.295 5.571 1.00 85.50 83 TRP A CA 1
ATOM 622 C C . TRP A 1 83 ? 0.861 5.245 6.771 1.00 85.50 83 TRP A C 1
ATOM 624 O O . TRP A 1 83 ? 1.023 4.790 7.905 1.00 85.50 83 TRP A O 1
ATOM 634 N N . ILE A 1 84 ? 0.617 6.543 6.556 1.00 89.12 84 ILE A N 1
ATOM 635 C CA . ILE A 1 84 ? 0.560 7.536 7.637 1.00 89.12 84 ILE A CA 1
ATOM 636 C C . ILE A 1 84 ? -0.594 7.216 8.590 1.00 89.12 84 ILE A C 1
ATOM 638 O O . ILE A 1 84 ? -0.417 7.286 9.802 1.00 89.12 84 ILE A O 1
ATOM 642 N N . VAL A 1 85 ? -1.762 6.824 8.073 1.00 88.00 85 VAL A N 1
ATOM 643 C CA . VAL A 1 85 ? -2.949 6.576 8.910 1.00 88.00 85 VAL A CA 1
ATOM 644 C C . VAL A 1 85 ? -2.801 5.329 9.801 1.00 88.00 85 VAL A C 1
ATOM 646 O O . VAL A 1 85 ? -3.005 5.445 11.010 1.00 88.00 85 VAL A O 1
ATOM 649 N N . PRO A 1 86 ? -2.387 4.150 9.294 1.00 87.81 86 PRO A N 1
ATOM 650 C CA . PRO A 1 86 ? -2.065 3.008 10.150 1.00 87.81 86 PRO A CA 1
ATOM 651 C C . PRO A 1 86 ? -0.979 3.329 11.184 1.00 87.81 86 PRO A C 1
ATOM 653 O O . PRO A 1 86 ? -1.092 2.907 12.337 1.00 87.81 86 PRO A O 1
ATOM 656 N N . ALA A 1 87 ? 0.045 4.103 10.806 1.00 91.25 87 ALA A N 1
ATOM 657 C CA . ALA A 1 87 ? 1.115 4.498 11.718 1.00 91.25 87 ALA A CA 1
ATOM 658 C C . ALA A 1 87 ? 0.595 5.396 12.853 1.00 91.25 87 ALA A C 1
ATOM 660 O O . ALA A 1 87 ? 0.860 5.118 14.024 1.00 91.25 87 ALA A O 1
ATOM 661 N N . THR A 1 88 ? -0.194 6.430 12.541 1.00 93.00 88 THR A N 1
ATOM 662 C CA . THR A 1 88 ? -0.762 7.328 13.559 1.00 93.00 88 THR A CA 1
ATOM 663 C C . THR A 1 88 ? -1.752 6.608 14.467 1.00 93.00 88 THR A C 1
ATOM 665 O O . THR A 1 88 ? -1.675 6.777 15.684 1.00 93.00 88 THR A O 1
ATOM 668 N N . LEU A 1 89 ? -2.618 5.745 13.926 1.00 90.81 89 LEU A N 1
ATOM 669 C CA . LEU A 1 89 ? -3.531 4.921 14.728 1.00 90.81 89 LEU A CA 1
ATOM 670 C C . LEU A 1 89 ? -2.777 3.974 15.664 1.00 90.81 89 LEU A C 1
ATOM 672 O O . LEU A 1 89 ? -3.148 3.847 16.830 1.00 90.81 89 LEU A O 1
ATOM 676 N N . THR A 1 90 ? -1.679 3.376 15.197 1.00 91.25 90 THR A N 1
ATOM 677 C CA . THR A 1 90 ? -0.825 2.519 16.031 1.00 91.25 90 THR A CA 1
ATOM 678 C C . THR A 1 90 ? -0.172 3.319 17.161 1.00 91.25 90 THR A C 1
ATOM 680 O O . THR A 1 90 ? -0.198 2.891 18.315 1.00 91.25 90 THR A O 1
ATOM 683 N N . ILE A 1 91 ? 0.348 4.517 16.876 1.00 95.25 91 ILE A N 1
ATOM 684 C CA . ILE A 1 91 ? 0.912 5.411 17.902 1.00 95.25 91 ILE A CA 1
ATOM 685 C C . ILE A 1 91 ? -0.165 5.821 18.921 1.00 95.25 91 ILE A C 1
ATOM 687 O O . ILE A 1 91 ? 0.076 5.781 20.131 1.00 95.25 91 ILE A O 1
ATOM 691 N N . LEU A 1 92 ? -1.371 6.169 18.466 1.00 93.06 92 LEU A N 1
ATOM 692 C CA . LEU A 1 92 ? -2.499 6.515 19.338 1.00 93.06 92 LEU A CA 1
ATOM 693 C C . LEU A 1 92 ? -2.953 5.330 20.196 1.00 93.06 92 LEU A C 1
ATOM 695 O O . LEU A 1 92 ? -3.240 5.511 21.381 1.00 93.06 92 LEU A O 1
ATOM 699 N N . MET A 1 93 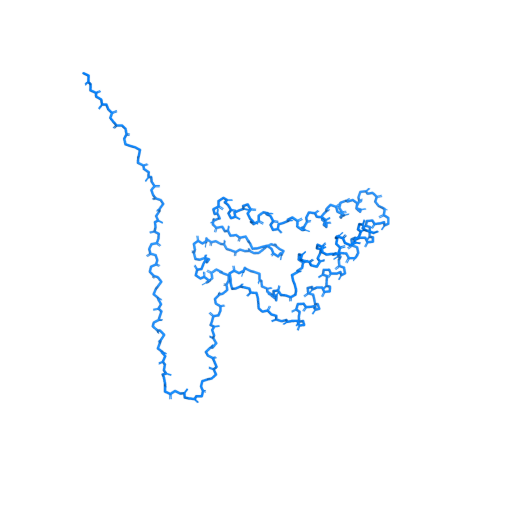? -2.973 4.119 19.636 1.00 93.62 93 MET A N 1
ATOM 700 C CA . MET A 1 93 ? -3.255 2.885 20.370 1.00 93.62 93 MET A CA 1
ATOM 701 C C . MET A 1 93 ? -2.240 2.680 21.503 1.00 93.62 93 MET A C 1
ATOM 703 O O . MET A 1 93 ? -2.641 2.461 22.648 1.00 93.62 93 MET A O 1
ATOM 707 N N . LEU A 1 94 ? -0.941 2.811 21.208 1.00 94.56 94 LEU A N 1
ATOM 708 C CA . LEU A 1 94 ? 0.134 2.614 22.187 1.00 94.56 94 LEU A CA 1
ATOM 709 C C . LEU A 1 94 ? 0.151 3.689 23.286 1.00 94.56 94 LEU A C 1
ATOM 711 O O . LEU A 1 94 ? 0.445 3.375 24.441 1.00 94.56 94 LEU A O 1
ATOM 715 N N . THR A 1 95 ? -0.184 4.938 22.948 1.00 96.31 95 THR A N 1
ATOM 716 C CA . THR A 1 95 ? -0.130 6.077 23.884 1.00 96.31 95 THR A CA 1
ATOM 717 C C . THR A 1 95 ? -1.394 6.232 24.728 1.00 96.31 95 THR A C 1
ATOM 719 O O . THR A 1 95 ? -1.304 6.421 25.937 1.00 96.31 95 THR A O 1
ATOM 722 N N . THR A 1 96 ? -2.582 6.140 24.123 1.00 93.31 96 THR A N 1
ATOM 723 C CA . THR A 1 96 ? -3.852 6.427 24.816 1.00 93.31 96 THR A CA 1
ATOM 724 C C . T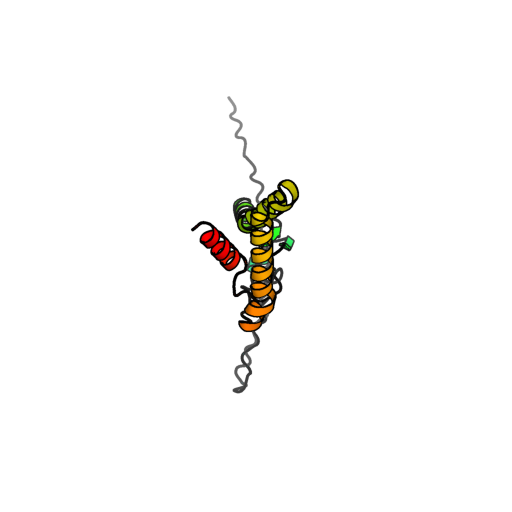HR A 1 96 ? -4.534 5.190 25.396 1.00 93.31 96 THR A C 1
ATOM 726 O O . THR A 1 96 ? -5.400 5.332 26.259 1.00 93.31 96 THR A O 1
ATOM 729 N N . ARG A 1 97 ? -4.181 3.987 24.912 1.00 88.69 97 ARG A N 1
ATOM 730 C CA . ARG A 1 97 ? -4.764 2.690 25.312 1.00 88.69 97 ARG A CA 1
ATOM 731 C C . ARG A 1 97 ? -6.299 2.645 25.281 1.00 88.69 97 ARG A C 1
ATOM 733 O O . ARG A 1 97 ? -6.923 1.904 26.038 1.00 88.69 97 ARG A O 1
ATOM 740 N N . ARG A 1 98 ? -6.936 3.433 24.405 1.00 91.38 98 ARG A N 1
ATOM 741 C CA . ARG A 1 98 ? -8.395 3.394 24.217 1.00 91.38 98 ARG A CA 1
ATOM 742 C C . ARG A 1 98 ? -8.796 2.197 23.354 1.00 91.38 98 ARG A C 1
ATOM 744 O O . ARG A 1 98 ? -8.157 1.904 22.341 1.00 91.38 98 ARG A O 1
ATOM 751 N N . ALA A 1 99 ? -9.910 1.560 23.716 1.00 89.94 99 ALA A N 1
ATOM 752 C CA . ALA A 1 99 ? -10.447 0.401 23.000 1.00 89.94 99 ALA A CA 1
ATOM 753 C C . ALA A 1 99 ? -10.734 0.696 21.516 1.00 89.94 99 ALA A C 1
ATOM 755 O O . ALA A 1 99 ? -10.481 -0.151 20.665 1.00 89.94 99 ALA A O 1
ATOM 756 N N . VAL A 1 100 ? -11.171 1.921 21.196 1.00 91.81 100 VAL A N 1
ATOM 757 C CA . VAL A 1 100 ? -11.489 2.353 19.822 1.00 91.81 100 VAL A CA 1
ATOM 758 C C . VAL A 1 100 ? -10.287 2.216 18.881 1.00 91.81 100 VAL A C 1
ATOM 760 O O . VAL A 1 100 ? -10.424 1.665 17.794 1.00 91.81 100 VAL A O 1
ATOM 763 N N . TYR A 1 101 ? -9.093 2.649 19.298 1.00 90.12 101 TYR A N 1
ATOM 764 C CA . TYR A 1 101 ? -7.899 2.548 18.450 1.00 90.12 101 TYR A CA 1
ATOM 765 C C . TYR A 1 101 ? -7.419 1.106 18.302 1.00 90.12 101 TYR A C 1
ATOM 767 O O . TYR A 1 101 ? -6.974 0.716 17.230 1.00 90.12 101 TYR A O 1
ATOM 775 N N . THR A 1 102 ? -7.574 0.297 19.352 1.00 90.19 102 THR A N 1
ATOM 776 C CA . THR A 1 102 ? -7.253 -1.137 19.294 1.00 90.19 102 THR A CA 1
ATOM 777 C C . THR A 1 102 ? -8.161 -1.851 18.291 1.00 90.19 102 THR A C 1
ATOM 779 O O . THR A 1 102 ? -7.682 -2.626 17.468 1.00 90.19 102 THR A O 1
ATOM 782 N N . TYR A 1 103 ? -9.460 -1.537 18.307 1.00 91.12 103 TYR A N 1
ATOM 783 C CA . TYR A 1 103 ? -10.429 -2.051 17.342 1.00 91.12 103 TYR A CA 1
ATOM 784 C C . TYR A 1 103 ? -10.110 -1.607 15.907 1.00 91.12 103 TYR A C 1
ATOM 786 O O . TYR A 1 103 ? -10.079 -2.443 15.005 1.00 91.12 103 TYR A O 1
ATOM 794 N N . ALA A 1 104 ? -9.790 -0.326 15.698 1.00 90.12 104 ALA A N 1
ATOM 795 C CA . ALA A 1 104 ? -9.400 0.192 14.386 1.00 90.12 104 ALA A CA 1
ATOM 796 C C . ALA A 1 104 ? -8.133 -0.497 13.842 1.00 90.12 104 ALA A C 1
ATOM 798 O O . ALA A 1 104 ? -8.121 -0.950 12.698 1.00 90.12 104 ALA A O 1
ATOM 799 N N . CYS A 1 105 ? -7.091 -0.648 14.669 1.00 90.50 105 CYS A N 1
ATOM 800 C CA . CYS A 1 105 ? -5.873 -1.377 14.305 1.00 90.50 105 CYS A CA 1
ATOM 801 C C . CYS A 1 105 ? -6.155 -2.855 13.996 1.00 90.50 105 CYS A C 1
ATOM 803 O O . CYS A 1 105 ? -5.621 -3.381 13.021 1.00 90.50 105 CYS A O 1
ATOM 805 N N . ALA A 1 106 ? -7.014 -3.517 14.778 1.00 91.62 106 ALA A N 1
ATOM 806 C CA . ALA A 1 106 ? -7.401 -4.903 14.531 1.00 91.62 106 ALA A CA 1
ATOM 807 C C . ALA A 1 106 ? -8.125 -5.060 13.185 1.00 91.62 106 ALA A C 1
ATOM 809 O O . ALA A 1 106 ? -7.769 -5.947 12.410 1.00 91.62 106 ALA A O 1
ATOM 810 N N . ILE A 1 107 ? -9.076 -4.173 12.863 1.00 91.62 107 ILE A N 1
ATOM 811 C CA . ILE A 1 107 ? -9.738 -4.185 11.552 1.00 91.62 107 ILE A CA 1
ATOM 812 C C . ILE A 1 107 ? -8.724 -3.958 10.437 1.00 91.62 107 ILE A C 1
ATOM 814 O O . ILE A 1 107 ? -8.721 -4.731 9.486 1.00 91.62 107 ILE A O 1
ATOM 818 N N . LEU A 1 108 ? -7.856 -2.948 10.551 1.00 89.81 108 LEU A N 1
ATOM 819 C CA . LEU A 1 108 ? -6.846 -2.657 9.530 1.00 89.81 108 LEU A CA 1
ATOM 820 C C . LEU A 1 108 ? -5.909 -3.843 9.281 1.00 89.81 108 LEU A C 1
ATOM 822 O O . LEU A 1 108 ? -5.588 -4.137 8.130 1.00 89.81 108 LEU A O 1
ATOM 826 N N . LEU A 1 109 ? -5.489 -4.542 10.338 1.00 90.06 109 LEU A N 1
ATOM 827 C CA . LEU A 1 109 ? -4.657 -5.739 10.219 1.00 90.06 109 LEU A CA 1
ATOM 828 C C . LEU A 1 109 ? -5.406 -6.883 9.532 1.00 90.06 109 LEU A C 1
ATOM 830 O O . LEU A 1 109 ? -4.874 -7.480 8.598 1.00 90.06 109 LEU A O 1
ATOM 834 N N . VAL A 1 110 ? -6.643 -7.166 9.951 1.00 92.12 110 VAL A N 1
ATOM 835 C CA . VAL A 1 110 ? -7.457 -8.242 9.367 1.00 92.12 110 VAL A CA 1
ATOM 836 C C . VAL A 1 110 ? -7.781 -7.952 7.901 1.00 92.12 110 VAL A C 1
ATOM 838 O O . VAL A 1 110 ? -7.630 -8.837 7.063 1.00 92.12 110 VAL A O 1
ATOM 841 N N . THR A 1 111 ? -8.172 -6.724 7.552 1.00 88.50 111 THR A N 1
ATOM 842 C CA . THR A 1 111 ? -8.492 -6.355 6.163 1.00 88.50 111 THR A CA 1
ATOM 843 C C . THR A 1 111 ? -7.254 -6.362 5.273 1.00 88.50 111 THR A C 1
ATOM 845 O O . THR A 1 111 ? -7.320 -6.881 4.159 1.00 88.50 111 THR A O 1
ATOM 848 N N . SER A 1 112 ? -6.110 -5.877 5.767 1.00 86.50 112 SER A N 1
ATOM 849 C CA . SER A 1 112 ? -4.834 -5.947 5.039 1.00 86.50 112 SER A CA 1
ATOM 850 C C . SER A 1 112 ? -4.401 -7.396 4.809 1.00 86.50 112 SER A C 1
ATOM 852 O O . SER A 1 112 ? -3.995 -7.750 3.702 1.00 86.50 112 SER A O 1
ATOM 854 N N . PHE A 1 113 ? -4.545 -8.253 5.825 1.00 88.50 113 PHE A N 1
ATOM 855 C CA . PHE A 1 113 ? -4.253 -9.680 5.714 1.00 88.50 113 PHE A CA 1
ATOM 856 C C . PHE A 1 113 ? -5.170 -10.370 4.700 1.00 88.50 113 PHE A C 1
ATOM 858 O O . PHE A 1 113 ? -4.679 -11.066 3.816 1.00 88.50 113 PHE A O 1
ATOM 865 N N . LEU A 1 114 ? -6.486 -10.149 4.773 1.00 88.94 114 LEU A N 1
ATOM 866 C CA . LEU A 1 114 ? -7.437 -10.718 3.813 1.00 88.94 114 LEU A CA 1
ATOM 867 C C . LEU A 1 114 ? -7.144 -10.249 2.382 1.00 88.94 114 LEU A C 1
ATOM 869 O O . LEU A 1 114 ? -7.177 -11.059 1.454 1.00 88.94 114 LEU A O 1
ATOM 873 N N . ASN A 1 115 ? -6.790 -8.976 2.195 1.00 86.50 115 ASN A N 1
ATOM 874 C CA . ASN A 1 115 ? -6.407 -8.463 0.885 1.00 86.50 115 ASN A CA 1
ATOM 875 C C . ASN A 1 115 ? -5.177 -9.180 0.319 1.00 86.50 115 ASN A C 1
ATOM 877 O O . ASN A 1 115 ? -5.216 -9.692 -0.801 1.00 86.50 115 ASN A O 1
ATOM 881 N N . GLU A 1 116 ? -4.094 -9.232 1.093 1.00 84.56 116 GLU A N 1
ATOM 882 C CA . GLU A 1 116 ? -2.810 -9.732 0.603 1.00 84.56 116 GLU A CA 1
ATOM 883 C C . GLU A 1 116 ? -2.769 -11.265 0.515 1.00 84.56 116 GLU A C 1
ATOM 885 O O . GLU A 1 116 ? -2.237 -11.822 -0.445 1.00 84.56 116 GLU A O 1
ATOM 890 N N . ALA A 1 117 ? -3.349 -11.960 1.496 1.00 85.25 117 ALA A N 1
ATOM 891 C CA . ALA A 1 117 ? -3.271 -13.414 1.600 1.00 85.25 117 ALA A CA 1
ATOM 892 C C . ALA A 1 117 ? -4.387 -14.136 0.836 1.00 85.25 117 ALA A C 1
ATOM 894 O O . ALA A 1 117 ? -4.145 -15.221 0.306 1.00 85.25 117 ALA A O 1
ATOM 895 N N . VAL A 1 118 ? -5.593 -13.561 0.773 1.00 87.31 118 VAL A N 1
ATOM 896 C CA . VAL A 1 118 ? -6.762 -14.221 0.169 1.00 87.31 118 VAL A CA 1
ATOM 897 C C . VAL A 1 118 ? -7.052 -13.638 -1.207 1.00 87.31 118 VAL A C 1
ATOM 899 O O . VAL A 1 118 ? -6.954 -14.350 -2.207 1.00 87.31 118 VAL A O 1
ATOM 902 N N . PHE A 1 119 ? -7.359 -12.341 -1.291 1.00 86.00 119 PHE A N 1
ATOM 903 C CA . PHE A 1 119 ? -7.843 -11.759 -2.545 1.00 86.00 119 PHE A CA 1
ATOM 904 C C . PHE A 1 119 ? -6.777 -11.726 -3.634 1.00 86.00 119 PHE A C 1
ATOM 906 O O . PHE A 1 119 ? -7.055 -12.126 -4.763 1.00 86.00 119 PHE A O 1
ATOM 913 N N . LYS A 1 120 ? -5.540 -11.341 -3.311 1.00 82.38 120 LYS A N 1
ATOM 914 C CA . LYS A 1 120 ? -4.457 -11.330 -4.306 1.00 82.38 120 LYS A CA 1
ATOM 915 C C . LYS A 1 120 ? -4.179 -12.704 -4.908 1.00 82.38 120 LYS A C 1
ATOM 917 O O . LYS A 1 120 ? -3.918 -12.803 -6.105 1.00 82.38 120 LYS A O 1
ATOM 922 N N . ARG A 1 121 ? -4.283 -13.768 -4.107 1.00 83.69 121 ARG A N 1
ATOM 923 C CA . ARG A 1 121 ? -4.146 -15.147 -4.599 1.00 83.69 121 ARG A CA 1
ATOM 924 C C . ARG A 1 121 ? -5.332 -15.574 -5.456 1.00 83.69 121 ARG A C 1
ATOM 926 O O . ARG A 1 121 ? -5.137 -16.307 -6.415 1.00 83.69 121 ARG A O 1
ATOM 933 N N . PHE A 1 122 ? -6.530 -15.102 -5.123 1.00 86.12 122 PHE A N 1
ATOM 934 C CA . PHE A 1 122 ? -7.744 -15.432 -5.860 1.00 86.12 122 PHE A CA 1
ATOM 935 C C . PHE A 1 122 ? -7.777 -14.800 -7.258 1.00 86.12 122 PHE A C 1
ATOM 937 O O . PHE A 1 122 ? -8.111 -15.477 -8.224 1.00 86.12 122 PHE A O 1
ATOM 944 N N . PHE A 1 123 ? -7.405 -13.521 -7.386 1.00 85.00 123 PHE A N 1
ATOM 945 C CA . PHE A 1 123 ? -7.422 -12.834 -8.683 1.00 85.00 123 PHE A CA 1
ATOM 946 C C . PHE A 1 123 ? -6.192 -13.132 -9.541 1.00 85.00 123 PHE A C 1
ATOM 948 O O . PHE A 1 123 ? -6.300 -13.115 -10.764 1.00 85.00 123 PHE A O 1
ATOM 955 N N . GLY A 1 124 ? -5.026 -13.366 -8.927 1.00 76.81 124 GLY A N 1
ATOM 956 C CA . GLY A 1 124 ? -3.814 -13.800 -9.631 1.00 76.81 124 GLY A CA 1
ATOM 957 C C . GLY A 1 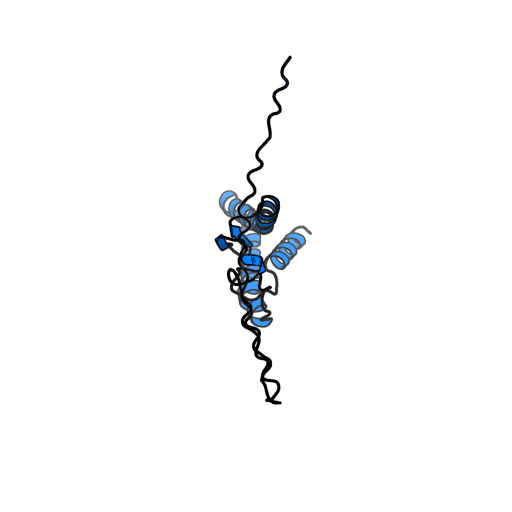124 ? -3.326 -12.859 -10.738 1.00 76.81 124 GLY A C 1
ATOM 958 O O . GLY A 1 124 ? -2.518 -13.266 -11.568 1.00 76.81 124 GLY A O 1
ATOM 959 N N . GLN A 1 125 ? -3.808 -11.613 -10.789 1.00 80.81 125 GLN A N 1
ATOM 960 C CA . GLN A 1 125 ? -3.496 -10.720 -11.899 1.00 80.81 125 GLN A CA 1
ATOM 961 C C . GLN A 1 125 ? -2.066 -10.178 -11.793 1.00 80.81 125 GLN A C 1
ATOM 963 O O . GLN A 1 125 ? -1.664 -9.705 -10.718 1.00 80.81 125 GLN A O 1
ATOM 968 N N . PRO A 1 126 ? -1.295 -10.210 -12.896 1.00 78.25 126 PRO A N 1
ATOM 969 C CA . PRO A 1 126 ? 0.075 -9.728 -12.898 1.00 78.25 126 PRO A CA 1
ATOM 970 C C . PRO A 1 126 ? 0.116 -8.217 -12.646 1.00 78.25 126 PRO A C 1
ATOM 972 O O . PRO A 1 126 ? -0.715 -7.460 -13.145 1.00 78.25 126 PRO A O 1
ATOM 975 N N . ARG A 1 127 ? 1.110 -7.764 -11.874 1.00 79.31 127 ARG A N 1
ATOM 976 C CA . ARG A 1 127 ? 1.410 -6.330 -11.752 1.00 79.31 127 ARG A CA 1
ATOM 977 C C . ARG A 1 127 ? 1.931 -5.753 -13.069 1.00 79.31 127 ARG A C 1
ATOM 979 O O . ARG A 1 127 ? 2.525 -6.512 -13.843 1.00 79.31 127 ARG A O 1
ATOM 986 N N . PRO A 1 128 ? 1.795 -4.426 -13.271 1.00 78.75 128 PRO A N 1
ATOM 987 C CA . PRO A 1 128 ? 2.470 -3.725 -14.353 1.00 78.75 128 PRO A CA 1
ATOM 988 C C . PRO A 1 128 ? 3.968 -4.048 -14.346 1.00 78.75 128 PRO A C 1
ATOM 990 O O . PRO A 1 128 ? 4.572 -4.085 -13.266 1.00 78.75 128 PRO A O 1
ATOM 993 N N . PRO A 1 129 ? 4.577 -4.277 -15.516 1.00 74.69 129 PRO A N 1
ATOM 994 C CA . PRO A 1 129 ? 5.954 -4.753 -15.605 1.00 74.69 129 PRO A CA 1
ATOM 995 C C . PRO A 1 129 ? 6.975 -3.724 -15.088 1.00 74.69 129 PRO A C 1
ATOM 997 O O . PRO A 1 129 ? 8.047 -4.100 -14.615 1.00 74.69 129 PRO A O 1
ATOM 1000 N N . GLN A 1 130 ? 6.607 -2.435 -15.053 1.00 75.75 130 GLN A N 1
ATOM 1001 C CA . GLN A 1 130 ? 7.428 -1.367 -14.473 1.00 75.75 130 GLN A CA 1
ATOM 1002 C C . GLN A 1 130 ? 7.520 -1.393 -12.938 1.00 75.75 130 GLN A C 1
ATOM 1004 O O . GLN A 1 130 ? 8.338 -0.659 -12.374 1.00 75.75 130 GLN A O 1
ATOM 1009 N N . SER A 1 131 ? 6.659 -2.151 -12.250 1.00 77.12 131 SER A N 1
ATOM 1010 C CA . SER A 1 131 ? 6.655 -2.231 -10.786 1.00 77.12 131 SER A CA 1
ATOM 1011 C C . SER A 1 131 ? 7.771 -3.149 -10.296 1.00 77.12 131 SER A C 1
ATOM 1013 O O . SER A 1 131 ? 7.999 -4.215 -10.863 1.00 77.12 131 SER A O 1
ATOM 1015 N N . ALA A 1 132 ? 8.432 -2.751 -9.210 1.00 75.62 132 ALA A N 1
ATOM 1016 C CA . ALA A 1 132 ? 9.394 -3.605 -8.517 1.00 75.62 132 ALA A CA 1
ATOM 1017 C C . ALA A 1 132 ? 8.735 -4.605 -7.568 1.00 75.62 132 ALA A C 1
ATOM 1019 O O . ALA A 1 132 ? 9.436 -5.413 -6.977 1.00 75.62 132 ALA A O 1
ATOM 1020 N N . CYS A 1 133 ? 7.415 -4.522 -7.384 1.00 74.50 133 CYS A N 1
ATOM 1021 C CA . CYS A 1 133 ? 6.746 -5.339 -6.393 1.00 74.50 133 CYS A CA 1
ATOM 1022 C C . CYS A 1 133 ? 6.555 -6.776 -6.861 1.00 74.50 133 CYS A C 1
ATOM 1024 O O . CYS A 1 133 ? 5.872 -7.025 -7.862 1.00 74.50 133 CYS A O 1
ATOM 1026 N N . GLU A 1 134 ? 7.082 -7.715 -6.081 1.00 67.06 134 GLU A N 1
ATOM 1027 C CA . GLU A 1 134 ? 6.961 -9.144 -6.343 1.00 67.06 134 GLU A CA 1
ATOM 1028 C C . GLU A 1 134 ? 5.630 -9.663 -5.776 1.00 67.06 134 GLU A C 1
ATOM 1030 O O . GLU A 1 134 ? 5.483 -9.973 -4.597 1.00 67.06 134 GLU A O 1
ATOM 1035 N N . GLY A 1 135 ? 4.592 -9.709 -6.617 1.00 71.62 135 GLY A N 1
ATOM 1036 C CA . GLY A 1 135 ? 3.307 -10.310 -6.252 1.00 71.62 135 GLY A CA 1
ATOM 1037 C C . GLY A 1 135 ? 2.125 -9.839 -7.100 1.00 71.62 135 GLY A C 1
ATOM 1038 O O . GLY A 1 135 ? 2.278 -8.945 -7.938 1.00 71.62 135 GLY A O 1
ATOM 1039 N N . PRO A 1 136 ? 0.922 -10.405 -6.887 1.00 77.12 136 PRO A N 1
ATOM 1040 C CA . PRO A 1 136 ? -0.274 -10.016 -7.630 1.00 77.12 136 PRO A CA 1
ATOM 1041 C C . PRO A 1 136 ? -0.609 -8.529 -7.437 1.00 77.12 136 PRO A C 1
ATOM 1043 O O . PRO A 1 136 ? -0.404 -7.949 -6.360 1.00 77.12 136 PRO A O 1
ATOM 1046 N N . GLY A 1 137 ? -1.092 -7.893 -8.505 1.00 70.88 137 GLY A N 1
ATOM 1047 C CA . GLY A 1 137 ? -1.354 -6.449 -8.542 1.00 70.88 137 GLY A CA 1
ATOM 1048 C C . GLY A 1 137 ? -2.734 -6.051 -8.053 1.00 70.88 137 GLY A C 1
ATOM 1049 O O . GLY A 1 137 ? -2.917 -4.934 -7.576 1.00 70.88 137 GLY A O 1
ATOM 1050 N N . MET A 1 138 ? -3.685 -6.977 -8.131 1.00 79.81 138 MET A N 1
ATOM 1051 C CA . MET A 1 138 ? -5.080 -6.749 -7.782 1.00 79.81 138 MET A CA 1
ATOM 1052 C C . MET A 1 138 ? -5.521 -7.705 -6.664 1.00 79.81 138 MET A C 1
ATOM 1054 O O . MET A 1 138 ? -5.171 -8.885 -6.725 1.00 79.81 138 MET A O 1
ATOM 1058 N N . PRO A 1 139 ? -6.288 -7.233 -5.665 1.00 82.38 139 PRO A N 1
ATOM 1059 C CA . PRO A 1 139 ? -6.710 -5.848 -5.458 1.00 82.38 139 PRO A CA 1
ATOM 1060 C C . PRO A 1 139 ? -5.602 -4.991 -4.816 1.00 82.38 139 PRO A C 1
ATOM 1062 O O . PRO A 1 139 ? -4.730 -5.486 -4.094 1.00 82.38 139 PRO A O 1
ATOM 1065 N N . SER A 1 140 ? -5.636 -3.680 -5.074 1.00 79.88 140 SER A N 1
ATOM 1066 C CA . SER A 1 140 ? -4.698 -2.736 -4.459 1.00 79.88 140 SER A CA 1
ATOM 1067 C C . SER A 1 140 ? -4.978 -2.605 -2.963 1.00 79.88 140 SER A C 1
ATOM 1069 O O . SER A 1 140 ? -6.060 -2.169 -2.561 1.00 79.88 140 SER A O 1
ATOM 1071 N N . GLY A 1 141 ? -3.979 -2.932 -2.139 1.00 78.88 141 GLY A N 1
ATOM 1072 C CA . GLY A 1 141 ? -4.075 -2.777 -0.686 1.00 78.88 141 GLY A CA 1
ATOM 1073 C C . GLY A 1 141 ? -4.334 -1.329 -0.282 1.00 78.88 141 GLY A C 1
ATOM 1074 O O . GLY A 1 141 ? -5.141 -1.082 0.604 1.00 78.88 141 GLY A O 1
ATOM 1075 N N . HIS A 1 142 ? -3.747 -0.364 -0.999 1.00 81.31 142 HIS A N 1
ATOM 1076 C CA . HIS A 1 142 ? -3.962 1.061 -0.739 1.00 81.31 142 HIS A CA 1
ATOM 1077 C C . HIS A 1 142 ? -5.433 1.454 -0.951 1.00 81.31 142 HIS A C 1
ATOM 1079 O O . HIS A 1 142 ? -5.997 2.158 -0.120 1.00 81.31 142 HIS A O 1
ATOM 1085 N N . CYS A 1 143 ? -6.091 0.936 -1.996 1.00 82.56 143 CYS A N 1
ATOM 1086 C CA . CYS A 1 143 ? -7.508 1.211 -2.253 1.00 82.56 143 CYS A CA 1
ATOM 1087 C C . CYS A 1 143 ? -8.425 0.620 -1.173 1.00 82.56 143 CYS A C 1
ATOM 1089 O O . CYS A 1 143 ? -9.333 1.309 -0.709 1.00 82.56 143 CYS A O 1
ATOM 1091 N N . ILE A 1 144 ? -8.185 -0.628 -0.749 1.00 81.69 144 ILE A N 1
ATOM 1092 C CA . ILE A 1 144 ? -8.993 -1.258 0.309 1.00 81.69 144 ILE A CA 1
ATOM 1093 C C . ILE A 1 144 ? -8.781 -0.540 1.642 1.00 81.69 144 ILE A C 1
ATOM 1095 O O . ILE A 1 144 ? -9.758 -0.194 2.305 1.00 81.69 144 ILE A O 1
ATOM 1099 N N . THR A 1 145 ? -7.531 -0.257 2.012 1.00 80.69 145 THR A N 1
ATOM 1100 C CA . THR A 1 145 ? -7.210 0.467 3.248 1.00 80.69 145 THR A CA 1
ATOM 1101 C C . THR A 1 145 ? -7.861 1.848 3.266 1.00 80.69 145 THR A C 1
ATOM 1103 O O . THR A 1 145 ? -8.508 2.195 4.252 1.00 80.69 145 THR A O 1
ATOM 1106 N N . SER A 1 146 ? -7.786 2.614 2.171 1.00 81.19 146 SER A N 1
ATOM 1107 C CA . SER A 1 146 ? -8.483 3.903 2.061 1.00 81.19 146 SER A CA 1
ATOM 1108 C C . SER A 1 146 ? -10.002 3.760 2.184 1.00 81.19 146 SER A C 1
ATOM 1110 O O . SER A 1 146 ? -10.618 4.526 2.919 1.00 81.19 146 SER A O 1
ATOM 1112 N N . GLY A 1 147 ? -10.611 2.762 1.536 1.00 82.94 147 GLY A N 1
ATOM 1113 C CA . GLY A 1 147 ? -12.056 2.525 1.624 1.00 82.94 147 GLY A CA 1
ATOM 1114 C C . GLY A 1 147 ? -12.528 2.164 3.036 1.00 82.94 147 GLY A C 1
ATOM 1115 O O . GLY A 1 147 ? -13.558 2.660 3.492 1.00 82.94 147 GLY A O 1
ATOM 1116 N N . VAL A 1 148 ? -11.760 1.343 3.756 1.00 82.50 148 VAL A N 1
ATOM 1117 C CA . VAL A 1 148 ? -12.040 1.005 5.160 1.00 82.50 148 VAL A CA 1
ATOM 1118 C C . VAL A 1 148 ? -11.947 2.252 6.039 1.00 82.50 148 VAL A C 1
ATOM 1120 O O . VAL A 1 148 ? -12.845 2.500 6.840 1.00 82.50 148 VAL A O 1
ATOM 1123 N N . LEU A 1 149 ? -10.907 3.070 5.855 1.00 78.62 149 LEU A N 1
ATOM 1124 C CA . LEU A 1 149 ? -10.711 4.298 6.628 1.00 78.62 149 LEU A CA 1
ATOM 1125 C C . LEU A 1 149 ? -11.807 5.339 6.376 1.00 78.62 149 LEU A C 1
ATOM 1127 O O . LEU A 1 149 ? -12.292 5.944 7.327 1.00 78.62 149 LEU A O 1
ATOM 1131 N N . CYS A 1 150 ? -12.234 5.523 5.124 1.00 80.12 150 CYS A N 1
ATOM 1132 C CA . CYS A 1 150 ? -13.308 6.458 4.790 1.00 80.12 150 CYS A CA 1
ATOM 1133 C C . CYS A 1 150 ? -14.654 6.059 5.415 1.00 80.12 150 CYS A C 1
ATOM 1135 O O . CYS A 1 150 ? -15.426 6.934 5.792 1.00 80.12 150 CYS A O 1
ATOM 1137 N N . ASN A 1 151 ? -14.929 4.760 5.558 1.00 80.25 151 ASN A N 1
ATOM 1138 C CA . ASN A 1 151 ? -16.197 4.280 6.114 1.00 80.25 151 ASN A CA 1
ATOM 1139 C C . ASN A 1 151 ? -16.248 4.260 7.647 1.00 80.25 151 ASN A C 1
ATOM 1141 O O . ASN A 1 151 ? -17.335 4.164 8.200 1.00 80.25 151 ASN A O 1
ATOM 1145 N N . MET A 1 152 ? -15.116 4.364 8.349 1.00 70.81 152 MET A N 1
ATOM 1146 C CA . MET A 1 152 ? -15.103 4.418 9.820 1.00 70.81 152 MET A CA 1
ATOM 1147 C C . MET A 1 152 ? -15.520 5.784 10.395 1.00 70.81 152 MET A C 1
ATOM 1149 O O . MET A 1 152 ? -15.678 5.901 11.608 1.00 70.81 152 MET A O 1
ATOM 1153 N N . GLY A 1 153 ? -15.640 6.819 9.557 1.00 65.56 153 GLY A N 1
ATOM 1154 C CA . GLY A 1 153 ? -15.985 8.183 9.975 1.00 65.56 153 GLY A CA 1
ATOM 1155 C C . GLY A 1 153 ? -17.469 8.557 9.878 1.00 65.56 153 GLY A C 1
ATOM 1156 O O . GLY A 1 153 ? -17.806 9.672 10.272 1.00 65.56 153 GLY A O 1
ATOM 1157 N N . ASN A 1 154 ? -18.319 7.667 9.354 1.00 56.38 154 ASN A N 1
ATOM 1158 C CA . ASN A 1 154 ? -19.777 7.834 9.261 1.00 56.38 154 ASN A CA 1
ATOM 1159 C C . ASN A 1 154 ? -20.484 6.995 10.327 1.00 56.38 154 ASN A C 1
ATOM 1161 O O . ASN A 1 154 ? -21.508 7.478 10.855 1.00 56.38 154 ASN A O 1
#

pLDDT: mean 73.23, std 18.82, range [32.28, 96.31]

Foldseek 3Di:
DDDDDDDDDDPDDDPPPPPPPPPPPPPPVPDPDDDPPPPPLQAECRDPVLVPFPHWADDPQQIDTPPDDPVVNVVSVVVCVLVVVLVVLVVCCVPVVDPVSVVVNVVLVVQLCCQAPPVQVVVVDDDDRNGNDDGRPPPDSSVSSVVSVVVVVD

Secondary structure (DSSP, 8-state):
----------------------------TT-TT----------GGGSGGGTT-SEEEEETTEEEEESPPHHHHHHHHHTTHHHHHHHHHHHHHHHH--HHHHHHHHHHHHHHHIIIIIIHHHH-PPPPTT----S---S-HHHHHHHHHHHTT-

Organism: Perkinsus chesapeaki (NCBI:txid330153)

InterPro domains:
  IPR036938 Phosphatidic acid phosphatase type 2/haloperoxidase superfamily [SSF48317] (72-149)

Radius of gyration: 24.01 Å; chains: 1; bounding box: 57×74×66 Å